Protein AF-A0A2R5LPS1-F1 (afdb_monomer_lite)

Secondary structure (DSSP, 8-state):
---------HHHHHHHHHHHHHHHHSS--TTSPP-PPPTTTHHHH-PPPP--S--SSPBPPSS-TT--S--PPPSS--HHHHHHHHHHSBTTTEE--SSSB-S-EEEEEEEESS-HHHHHHHHHHHHHHHHHTT-EEEEEEEEPPTTS---HHHHHHHHHHHHHHH-TT--EEEE---

Organism: NCBI:txid34597

InterPro domains:
  IPR003859 Beta-1,4-galactosyltransferase [PR02050] (140-159)
  IPR003859 Beta-1,4-galactosyltransferase [PR02050] (172-178)
  IPR003859 Beta-1,4-galactosyltransferase [PTHR19300] (54-178)
  IPR027995 Galactosyltransferase, N-terminal [PF13733] (74-178)
  IPR029044 Nucleotide-diphospho-sugar transferases [G3DSA:3.90.550.10] (50-178)
  IPR029044 Nucleotide-diphospho-sugar transferases [SSF53448] (81-177)

Sequence (178 aa):
MKCVEGRFSMEWLMTFMVLLLTISALRCPTWRPSVYVPVSDMEEEVWACPVSEPSTLPLCPLVPTGLPRYVGVKRRVNQTLLEHIASEVEPGGRWRPKHCRAQQSLVVLVPYRDRAMHLALFLQHMHPFLQSQLLDYSIYIVEQSAEHDFNRAKLFNIGFVEALKDRGDACCFVFHDV

Foldseek 3Di:
DDDDDDPPDVVVVVVVVVVVVVVVVPDDPPVDPDPDQDPVCVVVVDDFADDDDDDPAAADDQADPPDDPDDDQDLFFDVVLLVVLVVQADPQQWHADPRHHYRAAEEEQEEDDDPVSVVRSCSSPVSVVVVSSRYGYGYDYQYDDPPDDRDLVVSLVVSVVVCCVVPVSGPYYHYDYD

Radius of gyration: 26.27 Å; chains: 1; bounding box: 40×77×70 Å

Structure (mmCIF, N/CA/C/O backbone):
data_AF-A0A2R5LPS1-F1
#
_entry.id   AF-A0A2R5LPS1-F1
#
loop_
_atom_site.group_PDB
_atom_site.id
_atom_site.type_symbol
_atom_site.label_atom_id
_atom_site.label_alt_id
_atom_site.label_comp_id
_atom_site.label_asym_id
_atom_site.label_entity_id
_atom_site.label_seq_id
_atom_site.pdbx_PDB_ins_code
_atom_site.Cartn_x
_atom_site.Cartn_y
_atom_site.Cartn_z
_atom_site.occupancy
_atom_site.B_iso_or_equiv
_atom_site.auth_seq_id
_atom_site.auth_comp_id
_atom_site.auth_asym_id
_atom_site.auth_atom_id
_atom_site.pdbx_PDB_model_num
ATOM 1 N N . MET A 1 1 ? 12.523 65.311 -51.730 1.00 38.00 1 MET A N 1
ATOM 2 C CA . MET A 1 1 ? 12.171 64.407 -50.611 1.00 38.00 1 MET A CA 1
ATOM 3 C C . MET A 1 1 ? 11.063 63.484 -51.094 1.00 38.00 1 MET A C 1
ATOM 5 O O . MET A 1 1 ? 9.988 63.978 -51.398 1.00 38.00 1 MET A O 1
ATOM 9 N N . LYS A 1 2 ? 11.341 62.189 -51.295 1.00 33.47 2 LYS A N 1
ATOM 10 C CA . LYS A 1 2 ? 10.324 61.199 -51.692 1.00 33.47 2 LYS A CA 1
ATOM 11 C C . LYS A 1 2 ? 9.776 60.538 -50.424 1.00 33.47 2 LYS A C 1
ATOM 13 O O . LYS A 1 2 ? 10.562 59.980 -49.665 1.00 33.47 2 LYS A O 1
ATOM 18 N N . CYS A 1 3 ? 8.463 60.617 -50.206 1.00 41.62 3 CYS A N 1
ATOM 19 C CA . CYS A 1 3 ? 7.771 59.756 -49.248 1.00 41.62 3 CYS A CA 1
ATOM 20 C C . CYS A 1 3 ? 7.799 58.324 -49.793 1.00 41.62 3 CYS A C 1
ATOM 22 O O . CYS A 1 3 ? 7.368 58.089 -50.921 1.00 41.62 3 CYS A O 1
ATOM 24 N N . VAL A 1 4 ? 8.346 57.388 -49.019 1.00 46.94 4 VAL A N 1
ATOM 25 C CA . VAL A 1 4 ? 8.227 55.955 -49.294 1.00 46.94 4 VAL A CA 1
ATOM 26 C C . VAL A 1 4 ? 6.975 55.485 -48.572 1.00 46.94 4 VAL A C 1
ATOM 28 O O . VAL A 1 4 ? 6.913 55.475 -47.346 1.00 46.94 4 VAL A O 1
ATOM 31 N N . GLU A 1 5 ? 5.955 55.163 -49.352 1.00 49.81 5 GLU A N 1
ATOM 32 C CA . GLU A 1 5 ? 4.672 54.667 -48.876 1.00 49.81 5 GLU A CA 1
ATOM 33 C C . GLU A 1 5 ? 4.854 53.206 -48.437 1.00 49.81 5 GLU A C 1
ATOM 35 O O . GLU A 1 5 ? 4.980 52.288 -49.252 1.00 49.81 5 GLU A O 1
ATOM 40 N N . GLY A 1 6 ? 4.985 53.001 -47.125 1.00 47.66 6 GLY A N 1
ATOM 41 C CA . GLY A 1 6 ? 5.168 51.685 -46.524 1.00 47.66 6 GLY A CA 1
ATOM 42 C C . GLY A 1 6 ? 3.898 50.853 -46.661 1.00 47.66 6 GLY A C 1
ATOM 43 O O . GLY A 1 6 ? 2.947 51.028 -45.904 1.00 47.66 6 GLY A O 1
ATOM 44 N N . ARG A 1 7 ? 3.883 49.927 -47.622 1.00 52.91 7 ARG A N 1
ATOM 45 C CA . ARG A 1 7 ? 2.825 48.923 -47.770 1.00 52.91 7 ARG A CA 1
ATOM 46 C C . ARG A 1 7 ? 2.925 47.927 -46.609 1.00 52.91 7 ARG A C 1
ATOM 48 O O . ARG A 1 7 ? 3.658 46.945 -46.683 1.00 52.91 7 ARG A O 1
ATOM 55 N N . PHE A 1 8 ? 2.213 48.207 -45.521 1.00 54.34 8 PHE A N 1
ATOM 56 C CA . PHE A 1 8 ? 2.051 47.292 -44.392 1.00 54.34 8 PHE A CA 1
ATOM 57 C C . PHE A 1 8 ? 1.251 46.072 -44.884 1.00 54.34 8 PHE A C 1
ATOM 59 O O . PHE A 1 8 ? 0.049 46.170 -45.127 1.00 54.34 8 PHE A O 1
ATOM 66 N N . SER A 1 9 ? 1.932 44.950 -45.151 1.00 62.88 9 SER A N 1
ATOM 67 C CA . SER A 1 9 ? 1.288 43.751 -45.706 1.00 62.88 9 SER A CA 1
ATOM 68 C C . SER A 1 9 ? 0.328 43.152 -44.678 1.00 62.88 9 SER A C 1
ATOM 70 O O . SER A 1 9 ? 0.718 42.841 -43.552 1.00 62.88 9 SER A O 1
ATOM 72 N N . MET A 1 10 ? -0.927 42.967 -45.089 1.00 62.84 10 MET A N 1
ATOM 73 C CA . MET A 1 10 ? -2.024 42.347 -44.332 1.00 62.84 10 MET A CA 1
ATOM 74 C C . MET A 1 10 ? -1.661 40.946 -43.791 1.00 62.84 10 MET A C 1
ATOM 76 O O . MET A 1 10 ? -2.235 40.472 -42.813 1.00 62.84 10 MET A O 1
ATOM 80 N N . GLU A 1 11 ? -0.645 40.317 -44.382 1.00 65.56 11 GLU A N 1
ATOM 81 C CA . GLU A 1 11 ? -0.054 39.045 -43.959 1.00 65.56 11 GLU A CA 1
ATOM 82 C C . GLU A 1 11 ? 0.604 39.112 -42.572 1.00 65.56 11 GLU A C 1
ATOM 84 O O . GLU A 1 11 ? 0.514 38.147 -41.810 1.00 65.56 11 GLU A O 1
ATOM 89 N N . TRP A 1 12 ? 1.201 40.251 -42.198 1.00 72.62 12 TRP A N 1
ATOM 90 C CA . TRP A 1 12 ? 1.803 40.444 -40.870 1.00 72.62 12 TRP A CA 1
ATOM 91 C C . TRP A 1 12 ? 0.747 40.561 -39.767 1.00 72.62 12 TRP A C 1
ATOM 93 O O . TRP A 1 12 ? 0.937 40.053 -38.666 1.00 72.62 12 TRP A O 1
ATOM 103 N N . LEU A 1 13 ? -0.402 41.173 -40.067 1.00 77.50 13 LEU A N 1
ATOM 104 C CA . LEU A 1 13 ? -1.533 41.239 -39.135 1.00 77.50 13 LEU A CA 1
ATOM 105 C C . LEU A 1 13 ? -2.163 39.858 -38.923 1.00 77.50 13 LEU A C 1
ATOM 107 O O . LEU A 1 13 ? -2.469 39.488 -37.792 1.00 77.50 13 LEU A O 1
ATOM 111 N N . MET A 1 14 ? -2.306 39.076 -39.995 1.00 77.31 14 MET A N 1
ATOM 112 C CA . MET A 1 14 ? -2.839 37.712 -39.933 1.00 77.31 14 MET A CA 1
ATOM 113 C C . MET A 1 14 ? -1.912 36.775 -39.151 1.00 77.31 14 MET A C 1
ATOM 115 O O . MET A 1 14 ? -2.375 36.049 -38.275 1.00 77.31 14 MET A O 1
ATOM 119 N N . THR A 1 15 ? -0.599 36.828 -39.391 1.00 79.81 15 THR A N 1
ATOM 120 C CA . THR A 1 15 ? 0.375 36.030 -38.623 1.00 79.81 15 THR A CA 1
ATOM 121 C C . THR A 1 15 ? 0.424 36.437 -37.154 1.00 79.81 15 THR A C 1
ATOM 123 O O . THR A 1 15 ? 0.452 35.562 -36.292 1.00 79.81 15 THR A O 1
ATOM 126 N N . PHE A 1 16 ? 0.351 37.733 -36.840 1.00 82.69 16 PHE A N 1
ATOM 127 C CA . PHE A 1 16 ? 0.309 38.199 -35.453 1.00 82.69 16 PHE A CA 1
ATOM 128 C C . PHE A 1 16 ? -0.979 37.771 -34.731 1.00 82.69 16 PHE A C 1
ATOM 130 O O . PHE A 1 16 ? -0.921 37.326 -33.587 1.00 82.69 16 PHE A O 1
ATOM 137 N N . MET A 1 17 ? -2.130 37.822 -35.411 1.00 80.31 17 MET A N 1
ATO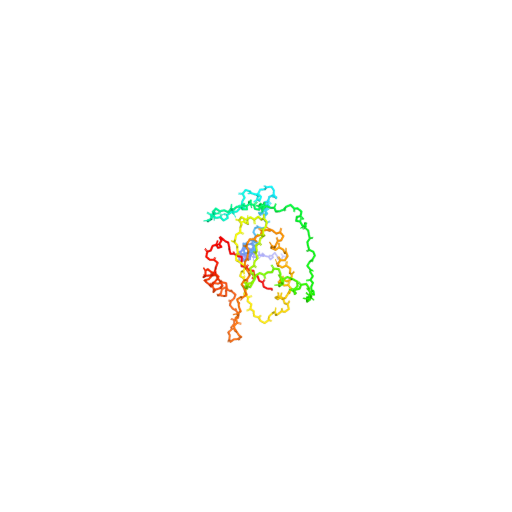M 138 C CA . MET A 1 17 ? -3.416 37.343 -34.884 1.00 80.31 17 MET A CA 1
ATOM 139 C C . MET A 1 17 ? -3.409 35.831 -34.631 1.00 80.31 17 MET A C 1
ATOM 141 O O . MET A 1 17 ? -3.833 35.387 -33.566 1.00 80.31 17 MET A O 1
ATOM 145 N N . VAL A 1 18 ? -2.879 35.030 -35.560 1.00 81.19 18 VAL A N 1
ATOM 146 C CA . VAL A 1 18 ? -2.750 33.572 -35.383 1.00 81.19 18 VAL A CA 1
ATOM 147 C C . VAL A 1 18 ? -1.777 33.244 -34.243 1.00 81.19 18 VAL A C 1
ATOM 149 O O . VAL A 1 18 ? -2.066 32.384 -33.409 1.00 81.19 18 VAL A O 1
ATOM 152 N N . LEU A 1 19 ? -0.660 33.966 -34.131 1.00 79.31 19 LEU A N 1
ATOM 153 C CA . LEU A 1 19 ? 0.288 33.797 -33.030 1.00 79.31 19 LEU A CA 1
ATOM 154 C C . LEU A 1 19 ? -0.345 34.162 -31.672 1.00 79.31 19 LEU A C 1
ATOM 156 O O . LEU A 1 19 ? -0.212 33.417 -30.708 1.00 79.31 19 LEU A O 1
ATOM 160 N N . LEU A 1 20 ? -1.107 35.255 -31.595 1.00 75.31 20 LEU A N 1
ATOM 161 C CA . LEU A 1 20 ? -1.847 35.644 -30.388 1.00 75.31 20 LEU A CA 1
ATOM 162 C C . LEU A 1 20 ? -2.907 34.609 -29.996 1.00 75.31 20 LEU A C 1
ATOM 164 O O . LEU A 1 20 ? -3.024 34.274 -28.816 1.00 75.31 20 LEU A O 1
ATOM 168 N N . LEU A 1 21 ? -3.653 34.071 -30.963 1.00 72.19 21 LEU A N 1
ATOM 169 C CA . LEU A 1 21 ? -4.687 33.064 -30.711 1.00 72.19 21 LEU A CA 1
ATOM 170 C C . LEU A 1 21 ? -4.085 31.728 -30.253 1.00 72.19 21 LEU A C 1
ATOM 172 O O . LEU A 1 21 ? -4.594 31.122 -29.312 1.00 72.19 21 LEU A O 1
ATOM 176 N N . THR A 1 22 ? -2.964 31.301 -30.840 1.00 67.06 22 THR A N 1
ATOM 177 C CA . THR A 1 22 ? -2.248 30.084 -30.415 1.00 67.06 22 THR A CA 1
ATOM 178 C C . THR A 1 22 ? -1.601 30.239 -29.035 1.00 67.06 22 THR A C 1
ATOM 180 O O . THR A 1 22 ? -1.742 29.350 -28.199 1.00 67.06 22 THR A O 1
ATOM 183 N N . ILE A 1 23 ? -0.977 31.385 -28.730 1.00 67.50 23 ILE A N 1
ATOM 184 C CA . ILE A 1 23 ? -0.420 31.673 -27.393 1.00 67.50 23 ILE A CA 1
ATOM 185 C C . ILE A 1 23 ? -1.530 31.734 -26.332 1.00 67.50 23 ILE A C 1
ATOM 187 O O . ILE A 1 23 ? -1.326 31.292 -25.200 1.00 67.50 23 ILE A O 1
ATOM 191 N N . SER A 1 24 ? -2.712 32.241 -26.692 1.00 61.50 24 SER A N 1
ATOM 192 C CA . SER A 1 24 ? -3.874 32.287 -25.794 1.00 61.50 24 SER A CA 1
ATOM 193 C C . SER A 1 24 ? -4.472 30.899 -25.545 1.00 61.50 24 SER A C 1
ATOM 195 O O . SER A 1 24 ? -4.876 30.612 -24.423 1.00 61.50 24 SER A O 1
ATOM 197 N N . ALA A 1 25 ? -4.479 30.022 -26.554 1.00 59.91 25 ALA A N 1
ATOM 198 C CA . ALA A 1 25 ? -4.967 28.645 -26.442 1.00 59.91 25 ALA A CA 1
ATOM 199 C C . ALA A 1 25 ? -3.990 27.696 -25.718 1.00 59.91 25 ALA A C 1
ATOM 201 O O . ALA A 1 25 ? -4.419 26.707 -25.130 1.00 59.91 25 ALA A O 1
ATOM 202 N N . LEU A 1 26 ? -2.684 27.996 -25.729 1.00 58.88 26 LEU A N 1
ATOM 203 C CA . LEU A 1 26 ? -1.651 27.246 -24.996 1.00 58.88 26 LEU A CA 1
ATOM 204 C C . LEU A 1 26 ? -1.558 27.627 -23.511 1.00 58.88 26 LEU A C 1
ATOM 206 O O . LEU A 1 26 ? -0.912 26.928 -22.729 1.00 58.88 26 LEU A O 1
ATOM 210 N N . ARG A 1 27 ? -2.203 28.721 -23.094 1.00 53.22 27 ARG A N 1
ATOM 211 C CA . ARG A 1 27 ? -2.369 29.029 -21.675 1.00 53.22 27 ARG A CA 1
ATOM 212 C C . ARG A 1 27 ? -3.557 28.233 -21.155 1.00 53.22 27 ARG A C 1
ATOM 214 O O . ARG A 1 27 ? -4.704 28.633 -21.334 1.00 53.22 27 ARG A O 1
ATOM 221 N N . CYS A 1 28 ? -3.277 27.128 -20.461 1.00 59.12 28 CYS A N 1
ATOM 222 C CA . CYS A 1 28 ? -4.252 26.549 -19.540 1.00 59.12 28 CYS A CA 1
ATOM 223 C C . CYS A 1 28 ? -4.856 27.690 -18.705 1.00 59.12 28 CYS A C 1
ATOM 225 O O . CYS A 1 28 ? -4.095 28.525 -18.208 1.00 59.12 28 CYS A O 1
ATOM 227 N N . PRO A 1 29 ? -6.187 27.773 -18.554 1.00 57.84 29 PRO A N 1
ATOM 228 C CA . PRO A 1 29 ? -6.815 28.816 -17.762 1.00 57.84 29 PRO A CA 1
ATOM 229 C C . PRO A 1 29 ? -6.434 28.625 -16.288 1.00 57.84 29 PRO A C 1
ATOM 231 O O . PRO A 1 29 ? -7.139 27.978 -15.521 1.00 57.84 29 PRO A O 1
ATOM 234 N N . THR A 1 30 ? -5.317 29.225 -15.877 1.00 58.00 30 THR A N 1
ATOM 235 C CA . THR A 1 30 ? -4.833 29.275 -14.488 1.00 58.00 30 THR A CA 1
ATOM 236 C C . THR A 1 30 ? -5.713 30.156 -13.593 1.00 58.00 30 THR A C 1
ATOM 238 O O . THR A 1 30 ? -5.397 30.365 -12.430 1.00 58.00 30 THR A O 1
ATOM 241 N N . TRP A 1 31 ? -6.804 30.703 -14.138 1.00 55.25 31 TRP A N 1
ATOM 242 C CA . TRP A 1 31 ? -7.749 31.593 -13.463 1.00 55.25 31 TRP A CA 1
ATOM 243 C C . TRP A 1 31 ? -8.888 30.869 -12.746 1.00 55.25 31 TRP A C 1
ATOM 245 O O . TRP A 1 31 ? -9.705 31.526 -12.104 1.00 55.25 31 TRP A O 1
ATOM 255 N N . ARG A 1 32 ? -8.975 29.535 -12.830 1.00 54.97 32 ARG A N 1
ATOM 256 C CA . ARG A 1 32 ? -9.888 28.802 -11.951 1.00 54.97 32 ARG A CA 1
ATOM 257 C C . ARG A 1 32 ? -9.225 28.665 -10.580 1.00 54.97 32 ARG A C 1
ATOM 259 O O . ARG A 1 32 ? -8.168 28.037 -10.513 1.00 54.97 32 ARG A O 1
ATOM 266 N N . PRO A 1 33 ? -9.802 29.232 -9.505 1.00 59.41 33 PRO A N 1
ATOM 267 C CA . PRO A 1 33 ? -9.332 28.925 -8.166 1.00 59.41 33 PRO A CA 1
ATOM 268 C C . PRO A 1 33 ? -9.416 27.410 -7.984 1.00 59.41 33 PRO A C 1
ATOM 270 O O . PRO A 1 33 ? -10.436 26.795 -8.301 1.00 59.41 33 PRO A O 1
ATOM 273 N N . SER A 1 34 ? -8.324 26.800 -7.530 1.00 58.19 34 SER A N 1
ATOM 274 C CA . SER A 1 34 ? -8.365 25.429 -7.039 1.00 58.19 34 SER A CA 1
ATOM 275 C C . SER A 1 34 ? -9.408 25.391 -5.927 1.00 58.19 34 SER A C 1
ATOM 277 O O . SER A 1 34 ? -9.262 26.098 -4.928 1.00 58.19 34 SER A O 1
ATOM 279 N N . VAL A 1 35 ? -10.485 24.634 -6.129 1.00 62.69 35 VAL A N 1
ATOM 280 C CA . VAL A 1 35 ? -11.480 24.398 -5.084 1.00 62.69 35 VAL A CA 1
ATOM 281 C C . VAL A 1 35 ? -10.767 23.585 -4.009 1.00 62.69 35 VAL A C 1
ATOM 283 O O . VAL A 1 35 ? -10.480 22.407 -4.203 1.00 62.69 35 VAL A O 1
ATOM 286 N N . TYR A 1 36 ? -10.371 24.247 -2.926 1.00 61.41 36 TYR A N 1
ATOM 287 C CA . TYR A 1 36 ? -9.849 23.573 -1.748 1.00 61.41 36 TYR A CA 1
ATOM 288 C C . TYR A 1 36 ? -11.051 23.058 -0.965 1.00 61.41 36 TYR A C 1
ATOM 290 O O . TYR A 1 36 ? -11.853 23.870 -0.508 1.00 61.41 36 TYR A O 1
ATOM 298 N N . VAL A 1 37 ? -11.177 21.737 -0.831 1.00 61.06 37 VAL A N 1
ATOM 299 C CA . VAL A 1 37 ? -12.147 21.122 0.084 1.00 61.06 37 VAL A CA 1
ATOM 300 C C . VAL A 1 37 ? -11.667 21.410 1.514 1.00 61.06 37 VAL A C 1
ATOM 302 O O . VAL A 1 37 ? -10.543 21.026 1.860 1.00 61.06 37 VAL A O 1
ATOM 305 N N . PRO A 1 38 ? -12.435 22.149 2.334 1.00 68.50 38 PRO A N 1
ATOM 306 C CA . PRO A 1 38 ? -12.106 22.370 3.736 1.00 68.50 38 PRO A CA 1
ATOM 307 C C . PRO A 1 38 ? -12.045 21.042 4.494 1.00 68.50 38 PRO A C 1
ATOM 309 O O . PRO A 1 38 ? -12.799 20.121 4.203 1.00 68.50 38 PRO A O 1
ATOM 312 N N . VAL A 1 39 ? -11.190 20.946 5.517 1.00 65.75 39 VAL A N 1
ATOM 313 C CA . VAL A 1 39 ? -11.071 19.724 6.344 1.00 65.75 39 VAL A CA 1
ATOM 314 C C . VAL A 1 39 ? -12.405 19.334 6.995 1.00 65.75 39 VAL A C 1
ATOM 316 O O . VAL A 1 39 ? -12.657 18.151 7.185 1.00 65.75 39 VAL A O 1
ATOM 319 N N . SER A 1 40 ? -13.263 20.313 7.299 1.00 65.88 40 SER A N 1
ATOM 320 C CA . SER A 1 40 ? -14.619 20.083 7.816 1.00 65.88 40 SER A CA 1
ATOM 321 C C . SER A 1 40 ? -15.517 19.327 6.841 1.00 65.88 40 SER A C 1
ATOM 323 O O . SER A 1 40 ? -16.354 18.547 7.271 1.00 65.88 40 SER A O 1
ATOM 325 N N . ASP A 1 41 ? -15.313 19.529 5.543 1.00 67.56 41 ASP A N 1
ATOM 326 C CA . ASP A 1 41 ? -16.192 19.016 4.493 1.00 67.56 41 ASP A CA 1
ATOM 327 C C . ASP A 1 41 ? -15.691 17.645 3.999 1.00 67.56 41 ASP A C 1
ATOM 329 O O . ASP A 1 41 ? -16.394 16.924 3.296 1.00 67.56 41 ASP A O 1
ATOM 333 N N . MET A 1 42 ? -14.486 17.236 4.425 1.00 62.88 42 MET A N 1
ATOM 334 C CA . MET A 1 42 ? -13.942 15.906 4.150 1.00 62.88 42 MET A CA 1
ATOM 335 C C . MET A 1 42 ? -14.802 14.800 4.771 1.00 62.88 42 MET A C 1
ATOM 337 O O . MET A 1 42 ? -14.922 13.735 4.180 1.00 62.88 42 MET A O 1
ATOM 341 N N . GLU A 1 43 ? -15.418 15.024 5.936 1.00 61.81 43 GLU A N 1
ATOM 342 C CA . GLU A 1 43 ? -16.252 14.003 6.589 1.00 61.81 43 GLU A CA 1
ATOM 343 C C . GLU A 1 43 ? -17.533 13.694 5.800 1.00 61.81 43 GLU A C 1
ATOM 345 O O . GLU A 1 43 ? -18.018 12.565 5.850 1.00 61.81 43 GLU A O 1
ATOM 350 N N . GLU A 1 44 ? -18.046 14.660 5.030 1.00 62.72 44 GLU A N 1
ATOM 351 C CA . GLU A 1 44 ? -19.248 14.494 4.204 1.00 62.72 44 GLU A CA 1
ATOM 352 C C . GLU A 1 44 ? -18.955 13.800 2.859 1.00 62.72 44 GLU A C 1
ATOM 354 O O . GLU A 1 44 ? -19.846 13.178 2.280 1.00 62.72 44 GLU A O 1
ATOM 359 N N . GLU A 1 45 ? -17.705 13.844 2.379 1.00 63.28 45 GLU A N 1
ATOM 360 C CA . GLU A 1 45 ? -17.276 13.203 1.123 1.00 63.28 45 GLU A CA 1
ATOM 361 C C . GLU A 1 45 ? -16.620 11.823 1.311 1.00 63.28 45 GLU A C 1
ATOM 363 O O . GLU A 1 45 ? -16.431 11.084 0.337 1.00 63.28 45 GLU A O 1
ATOM 368 N N . VAL A 1 46 ? -16.245 11.440 2.537 1.00 66.75 46 VAL A N 1
ATOM 369 C CA . VAL A 1 46 ? -15.547 10.168 2.769 1.00 66.75 46 VAL A CA 1
ATOM 370 C C . VAL A 1 46 ? -16.523 8.992 2.663 1.00 66.75 46 VAL A C 1
ATOM 372 O O . VAL A 1 46 ? -17.373 8.742 3.516 1.00 66.75 46 VAL A O 1
ATOM 375 N N . TRP A 1 47 ? -16.342 8.215 1.597 1.00 71.25 47 TRP A N 1
ATOM 376 C CA . TRP A 1 47 ? -17.088 6.992 1.320 1.00 71.25 47 TRP A CA 1
ATOM 377 C C . TRP A 1 47 ? -16.704 5.851 2.278 1.00 71.25 47 TRP A C 1
ATOM 379 O O . TRP A 1 47 ? -15.543 5.420 2.327 1.00 71.25 47 TRP A O 1
ATOM 389 N N . ALA A 1 48 ? -17.694 5.326 3.005 1.00 74.38 48 ALA A N 1
ATOM 390 C CA . ALA A 1 48 ? -17.570 4.115 3.815 1.00 74.38 48 ALA A CA 1
ATOM 391 C C . ALA A 1 48 ? -17.835 2.854 2.976 1.00 74.38 48 ALA A C 1
ATOM 393 O O . ALA A 1 48 ? -18.695 2.850 2.093 1.00 74.38 48 ALA A O 1
ATOM 394 N N . CYS A 1 49 ? -17.133 1.753 3.269 1.00 80.75 49 CYS A N 1
ATOM 395 C CA . CYS A 1 49 ? -17.438 0.480 2.620 1.00 80.75 49 CYS A CA 1
ATOM 396 C C . CYS A 1 49 ? -18.823 -0.038 3.052 1.00 80.75 49 CYS A C 1
ATOM 398 O O . CYS A 1 49 ? -19.201 0.122 4.219 1.00 80.75 49 CYS A O 1
ATOM 400 N N . PRO A 1 50 ? -19.558 -0.733 2.164 1.00 76.38 50 PRO A N 1
ATOM 401 C CA . PRO A 1 50 ? -20.777 -1.427 2.555 1.00 76.38 50 PRO A CA 1
ATOM 402 C C . PRO A 1 50 ? -20.471 -2.419 3.684 1.00 76.38 50 PRO A C 1
ATOM 404 O O . PRO A 1 50 ? -19.533 -3.211 3.595 1.00 76.38 50 PRO A O 1
ATOM 407 N N . VAL A 1 51 ? -21.246 -2.366 4.767 1.00 64.50 51 VAL A N 1
ATOM 408 C CA . VAL A 1 51 ? -21.057 -3.249 5.924 1.00 64.50 51 VAL A CA 1
ATOM 409 C C . VAL A 1 51 ? -21.443 -4.672 5.532 1.00 64.50 51 VAL A C 1
ATOM 411 O O . VAL A 1 51 ? -22.616 -4.933 5.283 1.00 64.50 51 VAL A O 1
ATOM 414 N N . SER A 1 52 ? -20.472 -5.587 5.491 1.00 64.94 52 SER A N 1
ATOM 415 C CA . SER A 1 52 ? -20.727 -6.974 5.097 1.00 64.94 52 SER A CA 1
ATOM 416 C C . SER A 1 52 ? -21.041 -7.921 6.258 1.00 64.94 52 SER A C 1
ATOM 418 O O . SER A 1 52 ? -21.711 -8.913 6.003 1.00 64.94 52 SER A O 1
ATOM 420 N N . GLU A 1 53 ? -20.678 -7.631 7.519 1.00 66.44 53 GLU A N 1
ATOM 421 C CA . GLU A 1 53 ? -20.975 -8.550 8.636 1.00 66.44 53 GLU A CA 1
ATOM 422 C C . GLU A 1 53 ? -21.237 -7.886 10.005 1.00 66.44 53 GLU A C 1
ATOM 424 O O . GLU A 1 53 ? -20.676 -6.824 10.313 1.00 66.44 53 GLU A O 1
ATOM 429 N N . PRO A 1 54 ? -22.064 -8.522 10.866 1.00 68.12 54 PRO A N 1
ATOM 430 C CA . PRO A 1 54 ? -22.204 -8.143 12.265 1.00 68.12 54 PRO A CA 1
ATOM 431 C C . PRO A 1 54 ? -20.901 -8.428 13.023 1.00 68.12 54 PRO A C 1
ATOM 433 O O . PRO A 1 54 ? -20.481 -9.568 13.190 1.00 68.12 54 PRO A O 1
ATOM 436 N N . SER A 1 55 ? -20.269 -7.364 13.510 1.00 73.62 55 SER A N 1
ATOM 437 C CA . SER A 1 55 ? -19.055 -7.417 14.324 1.00 73.62 55 SER A CA 1
ATOM 438 C C . SER A 1 55 ? -19.371 -7.022 15.763 1.00 73.62 55 SER A C 1
ATOM 440 O O . SER A 1 55 ? -20.166 -6.115 16.001 1.00 73.62 55 SER A O 1
ATOM 442 N N . THR A 1 56 ? -18.725 -7.683 16.724 1.00 86.81 56 THR A N 1
ATOM 443 C CA . THR A 1 56 ? -18.776 -7.317 18.149 1.00 86.81 56 THR A CA 1
ATOM 444 C C . THR A 1 56 ? -17.908 -6.101 18.480 1.00 86.81 56 THR A C 1
ATOM 446 O O . THR A 1 56 ? -18.037 -5.538 19.566 1.00 86.81 56 THR A O 1
ATOM 449 N N . LEU A 1 57 ? -17.026 -5.687 17.561 1.00 89.81 57 LEU A N 1
ATOM 450 C CA . LEU A 1 57 ? -16.156 -4.527 17.731 1.00 89.81 57 LEU A CA 1
ATOM 451 C C . LEU A 1 57 ? -16.865 -3.231 17.305 1.00 89.81 57 LEU A C 1
ATOM 453 O O . LEU A 1 57 ? -17.568 -3.219 16.287 1.00 89.81 57 LEU A O 1
ATOM 457 N N . PRO A 1 58 ? -16.629 -2.115 18.020 1.00 93.12 58 PRO A N 1
ATOM 458 C CA . PRO A 1 58 ? -17.103 -0.805 17.589 1.00 93.12 58 PRO A CA 1
ATOM 459 C C . PRO A 1 58 ? -16.432 -0.390 16.272 1.00 93.12 58 PRO A C 1
ATOM 461 O O . PRO A 1 58 ? -15.335 -0.848 15.946 1.00 93.12 58 PRO A O 1
ATOM 464 N N . LEU A 1 59 ? -17.073 0.500 15.514 1.00 91.06 59 LEU A N 1
ATOM 465 C CA . LEU A 1 59 ? -16.468 1.106 14.325 1.00 91.06 59 LEU A CA 1
ATOM 466 C C . LEU A 1 59 ? -15.287 2.006 14.710 1.00 91.06 59 LEU A C 1
ATOM 468 O O . LEU A 1 59 ? -15.354 2.729 15.704 1.00 91.06 59 LEU A O 1
ATOM 472 N N . CYS A 1 60 ? -14.216 1.980 13.914 1.00 92.25 60 CYS A N 1
ATOM 473 C CA . CYS A 1 60 ? -13.131 2.953 14.039 1.00 92.25 60 CYS A CA 1
ATOM 474 C C . CYS A 1 60 ? -13.638 4.357 13.659 1.00 92.25 60 CYS A C 1
ATOM 476 O O . CYS A 1 60 ? -14.526 4.455 12.809 1.00 92.25 60 CYS A O 1
ATOM 478 N N . PRO A 1 61 ? -13.096 5.447 14.230 1.00 90.19 61 PRO A N 1
ATOM 479 C CA . PRO A 1 61 ? -13.405 6.798 13.762 1.00 90.19 61 PRO A CA 1
ATOM 480 C C . PRO A 1 61 ? -13.005 6.963 12.290 1.00 90.19 61 PRO A C 1
ATOM 482 O O . PRO A 1 61 ? -11.984 6.424 11.869 1.00 90.19 61 PRO A O 1
ATOM 485 N N . LEU A 1 62 ? -13.805 7.710 11.521 1.00 84.50 62 LEU A N 1
ATOM 486 C CA . LEU A 1 62 ? -13.557 7.943 10.092 1.00 84.50 62 LEU A CA 1
ATOM 487 C C . LEU A 1 62 ? -12.250 8.711 9.862 1.00 84.50 62 LEU A C 1
ATOM 489 O O . LEU A 1 62 ? -11.477 8.392 8.965 1.00 84.50 62 LEU A O 1
ATOM 493 N N . VAL A 1 63 ? -11.987 9.685 10.733 1.00 86.25 63 VAL A N 1
ATOM 494 C CA . VAL A 1 63 ? -10.724 10.415 10.815 1.00 86.25 63 VAL A CA 1
ATOM 495 C C . VAL A 1 63 ? -10.149 10.192 12.217 1.00 86.25 63 VAL A C 1
ATOM 497 O O . VAL A 1 63 ? -10.700 10.709 13.194 1.00 86.25 63 VAL A O 1
ATOM 500 N N . PRO A 1 64 ? -9.070 9.402 12.368 1.00 87.94 64 PRO A N 1
ATOM 501 C CA . PRO A 1 64 ? -8.454 9.175 13.671 1.00 87.94 64 PRO A CA 1
ATOM 502 C C . PRO A 1 64 ? -7.943 10.469 14.309 1.00 87.94 64 PRO A C 1
ATOM 504 O O . PRO A 1 64 ? -7.342 11.326 13.655 1.00 87.94 64 PRO A O 1
ATOM 507 N N . THR A 1 65 ? -8.155 10.610 15.617 1.00 86.94 65 THR A N 1
ATOM 508 C CA . THR A 1 65 ? -7.654 11.761 16.370 1.00 86.94 65 THR A CA 1
ATOM 509 C C . THR A 1 65 ? -6.140 11.659 16.560 1.00 86.94 65 THR A C 1
ATOM 511 O O . THR A 1 65 ? -5.580 10.578 16.721 1.00 86.94 65 THR A O 1
ATOM 514 N N . GLY A 1 66 ? -5.449 12.802 16.545 1.00 84.19 66 GLY A N 1
ATOM 515 C CA . GLY A 1 66 ? -4.008 12.848 16.820 1.00 84.19 66 GLY A CA 1
ATOM 516 C C . GLY A 1 66 ? -3.100 12.483 15.642 1.00 84.19 66 GLY A C 1
ATOM 517 O O . GLY A 1 66 ? -1.899 12.303 15.848 1.00 84.19 66 GLY A O 1
ATOM 518 N N . LEU A 1 67 ? -3.626 12.421 14.413 1.00 86.94 67 LEU A N 1
ATOM 519 C CA . LEU A 1 67 ? -2.787 12.308 13.221 1.00 86.94 67 LEU A CA 1
ATOM 520 C C . LEU A 1 67 ? -1.812 13.500 13.129 1.00 86.94 67 LEU A C 1
ATOM 522 O O . LEU A 1 67 ? -2.229 14.660 13.243 1.00 86.94 67 LEU A O 1
ATOM 526 N N . PRO A 1 68 ? -0.506 13.255 12.922 1.00 87.31 68 PRO A N 1
ATOM 527 C CA . PRO A 1 68 ? 0.468 14.328 12.792 1.00 87.31 68 PRO A CA 1
ATOM 528 C C . PRO A 1 68 ? 0.197 15.142 11.524 1.00 87.31 68 PRO A C 1
ATOM 530 O O . PRO A 1 68 ? 0.072 14.593 10.433 1.00 87.31 68 PRO A O 1
ATOM 533 N N . ARG A 1 69 ? 0.190 16.477 11.642 1.00 83.81 69 ARG A N 1
ATOM 534 C CA . ARG A 1 69 ? 0.034 17.378 10.483 1.00 83.81 69 ARG A CA 1
ATOM 535 C C . ARG A 1 69 ? 1.162 17.213 9.458 1.00 83.81 69 ARG A C 1
ATOM 537 O O . ARG A 1 69 ? 0.963 17.447 8.272 1.00 83.81 69 ARG A O 1
ATOM 544 N N . TYR A 1 70 ? 2.357 16.862 9.927 1.00 86.81 70 TYR A N 1
ATOM 545 C CA . TYR A 1 70 ? 3.538 16.685 9.095 1.00 86.81 70 TYR A CA 1
ATOM 546 C C . TYR A 1 70 ? 4.342 15.479 9.567 1.00 86.81 70 TYR A C 1
ATOM 548 O O . TYR A 1 70 ? 4.700 15.382 10.742 1.00 86.81 70 TYR A O 1
ATOM 556 N N . VAL A 1 71 ? 4.671 14.596 8.628 1.00 88.69 71 VAL A N 1
ATOM 557 C CA . VAL A 1 71 ? 5.573 13.464 8.842 1.00 88.69 71 VAL A CA 1
ATOM 558 C C . VAL A 1 71 ? 6.788 13.661 7.946 1.00 88.69 71 VAL A C 1
ATOM 560 O O . VAL A 1 71 ? 6.677 13.720 6.724 1.00 88.69 71 VAL A O 1
ATOM 563 N N . GLY A 1 72 ? 7.968 13.788 8.552 1.00 90.94 72 GLY A N 1
ATOM 564 C CA . GLY A 1 72 ? 9.206 13.952 7.797 1.00 90.94 72 GLY A CA 1
ATOM 565 C C . GLY A 1 72 ? 9.588 12.665 7.066 1.00 90.94 72 GLY A C 1
ATOM 566 O O . GLY A 1 72 ? 9.902 11.666 7.712 1.00 90.94 72 GLY A O 1
ATOM 567 N N . VAL A 1 73 ? 9.630 12.710 5.733 1.00 92.12 73 VAL A N 1
ATOM 568 C CA . VAL A 1 73 ? 10.022 11.564 4.898 1.00 92.12 73 VAL A CA 1
ATOM 569 C C . VAL A 1 73 ? 11.515 11.280 5.057 1.00 92.12 73 VAL A C 1
ATOM 571 O O . VAL A 1 73 ? 12.373 12.117 4.754 1.00 92.12 73 VAL A O 1
ATOM 574 N N . LYS A 1 74 ? 11.845 10.081 5.540 1.00 94.06 74 LYS A N 1
ATOM 575 C CA . LYS A 1 74 ? 13.225 9.603 5.643 1.00 94.06 74 LYS A CA 1
ATOM 576 C C . LYS A 1 74 ? 13.689 9.113 4.274 1.00 94.06 74 LYS A C 1
ATOM 578 O O . LYS A 1 74 ? 12.982 8.400 3.579 1.00 94.06 74 LYS A O 1
ATOM 583 N N . ARG A 1 75 ? 14.918 9.466 3.896 1.00 94.88 75 ARG A N 1
ATOM 584 C CA . ARG A 1 75 ? 15.529 9.063 2.611 1.00 94.88 75 ARG A CA 1
ATOM 585 C C . ARG A 1 75 ? 16.462 7.858 2.727 1.00 94.88 75 ARG A C 1
ATOM 587 O O . ARG A 1 75 ? 17.135 7.506 1.768 1.00 94.88 75 ARG A O 1
ATOM 594 N N . ARG A 1 76 ? 16.563 7.274 3.921 1.00 97.06 76 ARG A N 1
ATOM 595 C CA . ARG A 1 76 ? 17.398 6.106 4.204 1.00 97.06 76 ARG A CA 1
ATOM 596 C C . ARG A 1 76 ? 16.527 4.992 4.754 1.00 97.06 76 ARG A C 1
ATOM 598 O O . ARG A 1 76 ? 15.628 5.258 5.555 1.00 97.06 76 ARG A O 1
ATOM 605 N N . VAL A 1 77 ? 16.831 3.781 4.309 1.00 96.88 77 VAL A N 1
ATOM 606 C CA . VAL A 1 77 ? 16.196 2.560 4.789 1.00 96.88 77 VAL A CA 1
ATOM 607 C C . VAL A 1 77 ? 16.726 2.249 6.185 1.00 96.88 77 VAL A C 1
ATOM 609 O O . VAL A 1 77 ? 17.933 2.278 6.423 1.00 96.8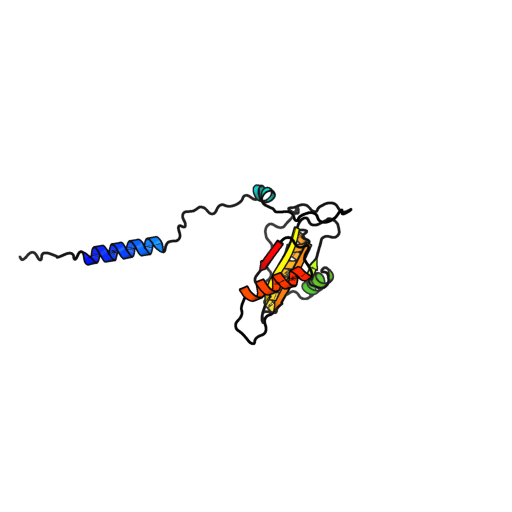8 77 VAL A O 1
ATOM 612 N N . ASN A 1 78 ? 15.813 1.976 7.106 1.00 96.81 78 ASN A N 1
ATOM 613 C CA . ASN A 1 78 ? 16.076 1.493 8.448 1.00 96.81 78 ASN A CA 1
ATOM 614 C C . ASN A 1 78 ? 15.612 0.036 8.526 1.00 96.81 78 ASN A C 1
ATOM 616 O O . ASN A 1 78 ? 14.416 -0.244 8.586 1.00 96.81 78 ASN A O 1
ATOM 620 N N . GLN A 1 79 ? 16.577 -0.880 8.522 1.00 96.38 79 GLN A N 1
ATOM 621 C CA . GLN A 1 79 ? 16.314 -2.313 8.456 1.00 96.38 79 GLN A CA 1
ATOM 622 C C . GLN A 1 79 ? 15.558 -2.831 9.688 1.00 96.38 79 GLN A C 1
ATOM 624 O O . GLN A 1 79 ? 14.578 -3.553 9.545 1.00 96.38 79 GLN A O 1
ATOM 629 N N . THR A 1 80 ? 15.938 -2.386 10.887 1.00 96.62 80 THR A N 1
ATOM 630 C CA . THR A 1 80 ? 15.275 -2.779 12.140 1.00 96.62 80 THR A CA 1
ATOM 631 C C . THR A 1 80 ? 13.816 -2.324 12.181 1.00 96.62 80 THR A C 1
ATOM 633 O O . THR A 1 80 ? 12.950 -3.034 12.684 1.00 96.62 80 THR A O 1
ATOM 636 N N . LEU A 1 81 ? 13.520 -1.146 11.621 1.00 95.81 81 LEU A N 1
ATOM 637 C CA . LEU A 1 81 ? 12.143 -0.667 11.498 1.00 95.81 81 LEU A CA 1
ATOM 638 C C . LEU A 1 81 ? 11.337 -1.516 10.507 1.00 95.81 81 LEU A C 1
ATOM 640 O O . LEU A 1 81 ? 10.186 -1.832 10.785 1.00 95.81 81 LEU A O 1
ATOM 644 N N . LEU A 1 82 ? 11.925 -1.899 9.372 1.00 95.88 82 LEU A N 1
ATOM 645 C CA . LEU A 1 82 ? 11.258 -2.781 8.411 1.00 95.88 82 LEU A CA 1
ATOM 646 C C . LEU A 1 82 ? 10.957 -4.160 9.003 1.00 95.88 82 LEU A C 1
ATOM 648 O O . LEU A 1 82 ? 9.871 -4.685 8.781 1.00 95.88 82 LEU A O 1
ATOM 652 N N . GLU A 1 83 ? 11.875 -4.721 9.788 1.00 96.25 83 GLU A N 1
ATOM 653 C CA . GLU A 1 83 ? 11.665 -5.985 10.505 1.00 96.25 83 GLU A CA 1
ATOM 654 C C . GLU A 1 83 ? 10.534 -5.873 11.532 1.00 96.25 83 GLU A C 1
ATOM 656 O O . GLU A 1 83 ? 9.677 -6.754 11.610 1.00 96.25 83 GLU A O 1
ATOM 661 N N . HIS A 1 84 ? 10.476 -4.760 12.270 1.00 96.88 84 HIS A N 1
ATOM 662 C CA . HIS A 1 84 ? 9.367 -4.480 13.179 1.00 96.88 84 HIS A CA 1
ATOM 663 C C . HIS A 1 84 ? 8.033 -4.394 12.430 1.00 96.88 84 HIS A C 1
ATOM 665 O O . HIS A 1 84 ? 7.080 -5.073 12.802 1.00 96.88 84 HIS A O 1
ATOM 671 N N . ILE A 1 85 ? 7.971 -3.621 11.341 1.00 96.44 85 ILE A N 1
ATOM 672 C CA . ILE A 1 85 ? 6.769 -3.505 10.504 1.00 96.44 85 ILE A CA 1
ATOM 673 C C . ILE A 1 85 ? 6.337 -4.884 9.989 1.00 96.44 85 ILE A C 1
ATOM 675 O O . ILE A 1 85 ? 5.162 -5.231 10.076 1.00 96.44 85 ILE A O 1
ATOM 679 N N . ALA A 1 86 ? 7.278 -5.699 9.508 1.00 95.19 86 ALA A N 1
ATOM 680 C CA . ALA A 1 86 ? 6.992 -7.048 9.026 1.00 95.19 86 ALA A CA 1
ATOM 681 C C . ALA A 1 86 ? 6.400 -7.963 10.113 1.00 95.19 86 ALA A C 1
ATOM 683 O O . ALA A 1 86 ? 5.639 -8.867 9.786 1.00 95.19 86 ALA A O 1
ATOM 684 N N . SER A 1 87 ? 6.705 -7.724 11.394 1.00 95.44 87 SER A N 1
ATOM 685 C CA . SER A 1 87 ? 6.109 -8.464 12.517 1.00 95.44 87 SER A CA 1
ATOM 686 C C . SER A 1 87 ? 4.686 -8.015 12.878 1.00 95.44 87 SER A C 1
ATOM 688 O O . SER A 1 87 ? 3.934 -8.774 13.488 1.00 95.44 87 SER A O 1
ATOM 690 N N . GLU A 1 88 ? 4.299 -6.794 12.500 1.00 94.12 88 GLU A N 1
ATOM 691 C CA . GLU A 1 88 ? 2.968 -6.236 12.773 1.00 94.12 88 GLU A CA 1
ATOM 692 C C . GLU A 1 88 ? 1.959 -6.511 11.654 1.00 94.12 88 GLU A C 1
ATOM 694 O O . GLU A 1 88 ? 0.748 -6.434 11.881 1.00 94.12 88 GLU A O 1
ATOM 699 N N . VAL A 1 89 ? 2.451 -6.802 10.452 1.00 95.81 89 VAL A N 1
ATOM 700 C CA . VAL A 1 89 ? 1.664 -6.996 9.232 1.00 95.81 89 VAL A CA 1
ATOM 701 C C . VAL A 1 89 ? 1.448 -8.494 8.991 1.00 95.81 89 VAL A C 1
ATOM 703 O O . VAL A 1 89 ? 2.351 -9.309 9.161 1.00 95.81 89 VAL A O 1
ATOM 706 N N . GLU A 1 90 ? 0.233 -8.875 8.603 1.00 94.69 90 GLU A N 1
ATOM 707 C CA . GLU A 1 90 ? -0.108 -10.255 8.253 1.00 94.69 90 GLU A CA 1
ATOM 708 C C . GLU A 1 90 ? 0.589 -10.672 6.938 1.00 94.69 90 GLU A C 1
ATOM 710 O O . GLU A 1 90 ? 0.876 -9.821 6.081 1.00 94.69 90 GLU A O 1
ATOM 715 N N . PRO A 1 91 ? 0.843 -11.980 6.723 1.00 91.19 91 PRO A N 1
ATOM 716 C CA . PRO A 1 91 ? 1.371 -12.476 5.455 1.00 91.19 91 PRO A CA 1
ATOM 717 C C . PRO A 1 91 ? 0.586 -11.939 4.249 1.00 91.19 91 PRO A C 1
ATOM 719 O O . PRO A 1 91 ? -0.641 -11.877 4.273 1.00 91.19 91 PRO A O 1
ATOM 722 N N . GLY A 1 92 ? 1.303 -11.538 3.195 1.00 87.44 92 GLY A N 1
ATOM 723 C CA . GLY A 1 92 ? 0.702 -10.877 2.029 1.00 87.44 92 GLY A CA 1
ATOM 724 C C . GLY A 1 92 ? 0.536 -9.358 2.174 1.00 87.44 92 GLY A C 1
ATOM 725 O O . GLY A 1 92 ? -0.120 -8.735 1.345 1.00 87.44 92 GLY A O 1
ATOM 726 N N . GLY A 1 93 ? 1.123 -8.743 3.207 1.00 92.81 93 GLY A N 1
ATOM 727 C CA . GLY A 1 93 ? 1.143 -7.284 3.343 1.00 92.81 93 GLY A CA 1
ATOM 728 C C . GLY A 1 93 ? -0.188 -6.696 3.816 1.00 92.81 93 GLY A C 1
ATOM 729 O O . GLY A 1 93 ? -0.474 -5.535 3.513 1.00 92.81 93 GLY A O 1
ATOM 730 N N . ARG A 1 94 ? -1.013 -7.495 4.512 1.00 95.88 94 ARG A N 1
ATOM 731 C CA . ARG A 1 94 ? -2.321 -7.080 5.035 1.00 95.88 94 ARG A CA 1
ATOM 732 C C . ARG A 1 94 ? -2.208 -6.564 6.464 1.00 95.88 94 ARG A C 1
ATOM 734 O O . ARG A 1 94 ? -1.515 -7.143 7.293 1.00 95.88 94 ARG A O 1
ATOM 741 N N . TRP A 1 95 ? -2.940 -5.509 6.787 1.00 97.25 95 TRP A N 1
ATOM 742 C CA . TRP A 1 95 ? -3.092 -5.054 8.165 1.00 97.25 95 TRP A CA 1
ATOM 743 C C . TRP A 1 95 ? -4.498 -4.517 8.410 1.00 97.25 95 TRP A C 1
ATOM 745 O O . TRP A 1 95 ? -5.114 -3.940 7.515 1.00 97.25 95 TRP A O 1
ATOM 755 N N . ARG A 1 96 ? -4.990 -4.686 9.640 1.00 95.31 96 ARG A N 1
ATOM 756 C CA . ARG A 1 96 ? -6.245 -4.102 10.125 1.00 95.31 96 ARG A CA 1
ATOM 757 C C . ARG A 1 96 ? -6.181 -3.830 11.633 1.00 95.31 96 ARG A C 1
ATOM 759 O O . ARG A 1 96 ? -5.486 -4.558 12.351 1.00 95.31 96 ARG A O 1
ATOM 766 N N . PRO A 1 97 ? -6.922 -2.833 12.147 1.00 95.38 97 PRO A N 1
ATOM 767 C CA . PRO A 1 97 ? -6.988 -2.573 13.580 1.00 95.38 97 PRO A CA 1
ATOM 768 C C . PRO A 1 97 ? -7.637 -3.747 14.329 1.00 95.38 97 PRO A C 1
ATOM 770 O O . PRO A 1 97 ? -8.636 -4.312 13.897 1.00 95.38 97 PRO A O 1
ATOM 773 N N . LYS A 1 98 ? -7.070 -4.112 15.487 1.00 94.31 98 LYS A N 1
ATOM 774 C CA . LYS A 1 98 ? -7.566 -5.227 16.324 1.00 94.31 98 LYS A CA 1
ATOM 775 C C . LYS A 1 98 ? -8.656 -4.816 17.322 1.00 94.31 98 LYS A C 1
ATOM 777 O O . LYS A 1 98 ? -9.354 -5.670 17.852 1.00 94.31 98 LYS A O 1
ATOM 782 N N . HIS A 1 99 ? -8.762 -3.521 17.617 1.00 94.06 99 HIS A N 1
ATOM 783 C CA . HIS A 1 99 ? -9.608 -2.972 18.685 1.00 94.06 99 HIS A CA 1
ATOM 784 C C . HIS A 1 99 ? -10.895 -2.309 18.172 1.00 94.06 99 HIS A C 1
ATOM 786 O O . HIS A 1 99 ? -11.786 -2.001 18.957 1.00 94.06 99 HIS A O 1
ATOM 792 N N . CYS A 1 100 ? -10.996 -2.080 16.865 1.00 93.56 100 CYS A N 1
ATOM 793 C CA . CYS A 1 100 ? -12.167 -1.516 16.212 1.00 93.56 100 CYS A CA 1
ATOM 794 C C . CYS A 1 100 ? -12.284 -2.096 14.801 1.00 93.56 100 CYS A C 1
ATOM 796 O O . CYS A 1 100 ? -11.318 -2.624 14.253 1.00 93.56 100 CYS A O 1
ATOM 798 N N . ARG A 1 101 ? -13.473 -2.011 14.211 1.00 92.19 101 ARG A N 1
ATOM 799 C CA . ARG A 1 101 ? -13.719 -2.407 12.826 1.00 92.19 101 ARG A CA 1
ATOM 800 C C . ARG A 1 101 ? -13.466 -1.221 11.902 1.00 92.19 101 ARG A C 1
ATOM 802 O O . ARG A 1 101 ? -14.149 -0.202 12.018 1.00 92.19 101 ARG A O 1
ATOM 809 N N . ALA A 1 102 ? -12.513 -1.369 10.985 1.00 92.75 102 ALA A N 1
ATOM 810 C CA . ALA A 1 102 ? -12.228 -0.361 9.971 1.00 92.75 102 ALA A CA 1
ATOM 811 C C . ALA A 1 102 ? -13.477 -0.086 9.118 1.00 92.75 102 ALA A C 1
ATOM 813 O O . ALA A 1 102 ? -14.182 -1.013 8.715 1.00 92.75 102 ALA A O 1
ATOM 814 N N . GLN A 1 103 ? -13.748 1.191 8.849 1.00 90.62 103 GLN A N 1
ATOM 815 C CA . GLN A 1 103 ? -14.844 1.601 7.961 1.00 90.62 103 GLN A CA 1
ATOM 816 C C . GLN A 1 103 ? -14.459 1.504 6.478 1.00 90.62 103 GLN A C 1
ATOM 818 O O . GLN A 1 103 ? -15.329 1.487 5.608 1.00 90.62 103 GLN A O 1
ATOM 823 N N . GLN A 1 104 ? -13.157 1.440 6.197 1.00 90.69 104 GLN A N 1
ATOM 824 C CA . GLN A 1 104 ? -12.596 1.410 4.856 1.00 90.69 104 GLN A CA 1
ATOM 825 C C . GLN A 1 104 ? -11.657 0.210 4.709 1.00 90.69 104 GLN A C 1
ATOM 827 O O . GLN A 1 104 ? -10.748 0.003 5.515 1.00 90.69 104 GLN A O 1
ATOM 832 N N . SER A 1 105 ? -11.920 -0.571 3.664 1.00 92.50 105 SER A N 1
ATOM 833 C CA . SER A 1 105 ? -11.166 -1.736 3.219 1.00 92.50 105 SER A CA 1
ATOM 834 C C . SER A 1 105 ? -10.607 -1.409 1.841 1.00 92.50 105 SER A C 1
ATOM 836 O O . SER A 1 105 ? -11.386 -1.171 0.910 1.00 92.50 105 SER A O 1
ATOM 838 N N . LEU A 1 106 ? -9.282 -1.322 1.713 1.00 94.38 106 LEU A N 1
ATOM 839 C CA . LEU A 1 106 ? -8.640 -0.875 0.478 1.00 94.38 106 LEU A CA 1
ATOM 840 C C . LEU A 1 106 ? -7.449 -1.726 0.044 1.00 94.38 106 LEU A C 1
ATOM 842 O O . LEU A 1 106 ? -6.769 -2.372 0.839 1.00 94.38 106 LEU A O 1
ATOM 846 N N . VAL A 1 107 ? -7.169 -1.681 -1.250 1.00 97.62 107 VAL A N 1
ATOM 847 C CA . VAL A 1 107 ? -6.025 -2.340 -1.877 1.00 97.62 107 VAL A CA 1
ATOM 848 C C . VAL A 1 107 ? -5.102 -1.276 -2.456 1.00 97.62 107 VAL A C 1
ATOM 850 O O . VAL A 1 107 ? -5.533 -0.456 -3.262 1.00 97.62 107 VAL A O 1
ATOM 853 N N . VAL A 1 108 ? -3.823 -1.302 -2.085 1.00 98.38 108 VAL A N 1
ATOM 854 C CA . VAL A 1 108 ? -2.787 -0.444 -2.674 1.00 98.38 108 VAL A CA 1
ATOM 855 C C . VAL A 1 108 ? -2.031 -1.239 -3.729 1.00 98.38 108 VAL A C 1
ATOM 857 O O . VAL A 1 108 ? -1.339 -2.202 -3.410 1.00 98.38 108 VAL A O 1
ATOM 860 N N . LEU A 1 109 ? -2.157 -0.832 -4.987 1.00 98.56 109 LEU A N 1
ATOM 861 C CA . LEU A 1 109 ? -1.484 -1.443 -6.127 1.00 98.56 109 LEU A CA 1
ATOM 862 C C . LEU A 1 109 ? -0.233 -0.638 -6.468 1.00 98.56 109 LEU A C 1
ATOM 864 O O . LEU A 1 109 ? -0.329 0.555 -6.769 1.00 98.56 109 LEU A O 1
ATOM 868 N N . VAL A 1 110 ? 0.922 -1.302 -6.455 1.00 98.50 110 VAL A N 1
ATOM 869 C CA . VAL A 1 110 ? 2.226 -0.691 -6.727 1.00 98.50 110 VAL A CA 1
ATOM 870 C C . VAL A 1 110 ? 2.890 -1.419 -7.897 1.00 98.50 110 VAL A C 1
ATOM 872 O O . VAL A 1 110 ? 3.290 -2.574 -7.748 1.00 98.50 110 VAL A O 1
ATOM 875 N N . PRO A 1 111 ? 3.023 -0.788 -9.072 1.00 98.25 111 PRO A N 1
ATOM 876 C CA . PRO A 1 111 ? 3.706 -1.371 -10.206 1.00 98.25 111 PRO A CA 1
ATOM 877 C C . PRO A 1 111 ? 5.211 -1.271 -9.955 1.00 98.25 111 PRO A C 1
ATOM 879 O O . PRO A 1 111 ? 5.725 -0.215 -9.585 1.00 98.25 111 PRO A O 1
ATOM 882 N N . TYR A 1 112 ? 5.930 -2.367 -10.155 1.00 98.19 112 TYR A N 1
ATOM 883 C CA . TYR A 1 112 ? 7.306 -2.476 -9.695 1.00 98.19 112 TYR A CA 1
ATOM 884 C C . TYR A 1 112 ? 8.218 -3.123 -10.736 1.00 98.19 112 TYR A C 1
ATOM 886 O O . TYR A 1 112 ? 7.824 -4.046 -11.445 1.00 98.19 112 TYR A O 1
ATOM 894 N N . ARG A 1 113 ? 9.453 -2.619 -10.823 1.00 97.06 113 ARG A N 1
ATOM 895 C CA . ARG A 1 113 ? 10.581 -3.261 -11.507 1.00 97.06 113 ARG A CA 1
ATOM 896 C C . ARG A 1 113 ? 11.895 -2.635 -11.046 1.00 97.06 113 ARG A C 1
ATOM 898 O O . ARG A 1 113 ? 12.016 -1.412 -11.102 1.00 97.06 113 ARG A O 1
ATOM 905 N N . ASP A 1 114 ? 12.855 -3.450 -10.611 1.00 94.62 114 ASP A N 1
ATOM 906 C CA . ASP A 1 114 ? 14.254 -3.070 -10.331 1.00 94.62 114 ASP A CA 1
ATOM 907 C C . ASP A 1 114 ? 14.446 -1.802 -9.469 1.00 94.62 114 ASP A C 1
ATOM 909 O O . ASP A 1 114 ? 15.332 -0.979 -9.706 1.00 94.62 114 ASP A O 1
ATOM 913 N N . ARG A 1 115 ? 13.606 -1.607 -8.443 1.00 95.56 115 ARG A N 1
ATOM 914 C CA . ARG A 1 115 ? 13.621 -0.414 -7.567 1.00 95.56 115 ARG A CA 1
ATOM 915 C C . ARG A 1 115 ? 13.642 -0.774 -6.081 1.00 95.56 115 ARG A C 1
ATOM 917 O O . ARG A 1 115 ? 12.933 -0.174 -5.279 1.00 95.56 115 ARG A O 1
ATOM 924 N N . ALA A 1 116 ? 14.440 -1.771 -5.696 1.00 96.69 116 ALA A N 1
ATOM 925 C CA . ALA A 1 116 ? 14.437 -2.351 -4.343 1.00 96.69 116 ALA A CA 1
ATOM 926 C C . ALA A 1 116 ? 14.594 -1.310 -3.222 1.00 96.69 116 ALA A C 1
ATO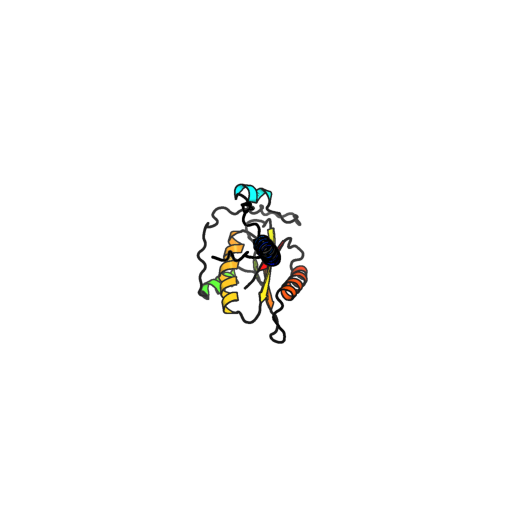M 928 O O . ALA A 1 116 ? 13.876 -1.361 -2.228 1.00 96.69 116 ALA A O 1
ATOM 929 N N . MET A 1 117 ? 15.465 -0.314 -3.409 1.00 97.06 117 MET A N 1
ATOM 930 C CA . MET A 1 117 ? 15.636 0.766 -2.434 1.00 97.06 117 MET A CA 1
ATOM 931 C C . MET A 1 117 ? 14.381 1.641 -2.295 1.00 97.06 117 MET A C 1
ATOM 933 O O . MET A 1 117 ? 14.007 1.980 -1.174 1.00 97.06 117 MET A O 1
ATOM 937 N N . HIS A 1 118 ? 13.724 2.007 -3.402 1.00 97.44 118 HIS A N 1
ATOM 938 C CA . HIS A 1 118 ? 12.479 2.781 -3.341 1.00 97.44 118 HIS A CA 1
ATOM 939 C C . HIS A 1 118 ? 11.363 1.962 -2.707 1.00 97.44 118 HIS A C 1
ATOM 941 O O . HIS A 1 118 ? 10.675 2.479 -1.841 1.00 97.44 118 HIS A O 1
ATOM 947 N N . LEU A 1 119 ? 11.264 0.667 -3.021 1.00 97.69 119 LEU A N 1
ATOM 948 C CA . LEU A 1 119 ? 10.291 -0.222 -2.389 1.00 97.69 119 LEU A CA 1
ATOM 949 C C . LEU A 1 119 ? 10.499 -0.317 -0.873 1.00 97.69 119 LEU A C 1
ATOM 951 O O . LEU A 1 119 ? 9.544 -0.197 -0.112 1.00 97.69 119 LEU A O 1
ATOM 955 N N . ALA A 1 120 ? 11.742 -0.470 -0.418 1.00 97.56 120 ALA A N 1
ATOM 956 C CA . ALA A 1 120 ? 12.054 -0.489 1.007 1.00 97.56 120 ALA A CA 1
ATOM 957 C C . ALA A 1 120 ? 11.674 0.835 1.695 1.00 97.56 120 ALA A C 1
ATOM 959 O O . ALA A 1 120 ? 11.079 0.828 2.772 1.00 97.56 120 ALA A O 1
ATOM 960 N N . LEU A 1 121 ? 11.961 1.980 1.063 1.00 97.75 121 LEU A N 1
ATOM 961 C CA . LEU A 1 121 ? 11.532 3.288 1.563 1.00 97.75 121 LEU A CA 1
ATOM 962 C C . LEU A 1 121 ? 10.006 3.434 1.550 1.00 97.75 121 LEU A C 1
ATOM 964 O O . LEU A 1 121 ? 9.447 3.945 2.516 1.00 97.75 121 LEU A O 1
ATOM 968 N N . PHE A 1 122 ? 9.335 2.978 0.497 1.00 97.81 122 PHE A N 1
ATOM 969 C CA . PHE A 1 122 ? 7.885 2.996 0.365 1.00 97.81 122 PHE A CA 1
ATOM 970 C C . PHE A 1 122 ? 7.238 2.217 1.513 1.00 97.81 122 PHE A C 1
ATOM 972 O O . PHE A 1 122 ? 6.475 2.799 2.280 1.00 97.81 122 PHE A O 1
ATOM 979 N N . LEU A 1 12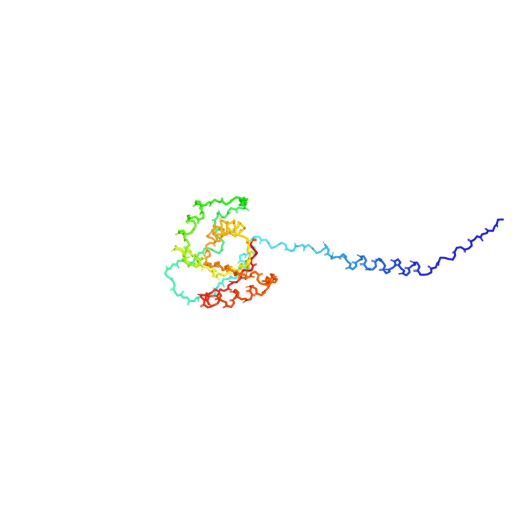3 ? 7.615 0.951 1.717 1.00 97.31 123 LEU A N 1
ATOM 980 C CA . LEU A 1 123 ? 7.058 0.105 2.778 1.00 97.31 123 LEU A CA 1
ATOM 981 C C . LEU A 1 123 ? 7.324 0.686 4.173 1.00 97.31 123 LEU A C 1
ATOM 983 O O . LEU A 1 123 ? 6.423 0.714 5.010 1.00 97.31 123 LEU A O 1
ATOM 987 N N . GLN A 1 124 ? 8.525 1.230 4.397 1.00 97.12 124 GLN A N 1
ATOM 988 C CA . GLN A 1 124 ? 8.903 1.867 5.661 1.00 97.12 124 GLN A CA 1
ATOM 989 C C . GLN A 1 124 ? 7.976 3.028 6.055 1.00 97.12 124 GLN A C 1
ATOM 991 O O . GLN A 1 124 ? 7.772 3.264 7.244 1.00 97.12 124 GLN A O 1
ATOM 996 N N . HIS A 1 125 ? 7.445 3.778 5.087 1.00 96.69 125 HIS A N 1
ATOM 997 C CA . HIS A 1 125 ? 6.590 4.937 5.364 1.00 96.69 125 HIS A CA 1
ATOM 998 C C . HIS A 1 125 ? 5.104 4.615 5.232 1.00 96.69 125 HIS A C 1
ATOM 1000 O O . HIS A 1 125 ? 4.304 5.090 6.037 1.00 96.69 125 HIS A O 1
ATOM 1006 N N . MET A 1 126 ? 4.732 3.811 4.239 1.00 97.38 126 MET A N 1
ATOM 1007 C CA . MET A 1 126 ? 3.335 3.557 3.911 1.00 97.38 126 MET A CA 1
ATOM 1008 C C . MET A 1 126 ? 2.645 2.671 4.931 1.00 97.38 126 MET A C 1
ATOM 1010 O O . MET A 1 126 ? 1.487 2.932 5.240 1.00 97.38 126 MET A O 1
ATOM 1014 N N . HIS A 1 127 ? 3.339 1.687 5.511 1.00 97.06 127 HIS A N 1
ATOM 1015 C CA . HIS A 1 127 ? 2.734 0.871 6.560 1.00 97.06 127 HIS A CA 1
ATOM 1016 C C . HIS A 1 127 ? 2.332 1.720 7.780 1.00 97.06 127 HIS A C 1
ATOM 1018 O O . HIS A 1 127 ? 1.136 1.759 8.073 1.00 97.06 127 HIS A O 1
ATOM 1024 N N . PRO A 1 128 ? 3.236 2.487 8.428 1.00 95.75 128 PRO A N 1
ATOM 1025 C CA . PRO A 1 128 ? 2.846 3.366 9.534 1.00 95.75 128 PRO A CA 1
ATOM 1026 C C . PRO A 1 128 ? 1.800 4.416 9.144 1.00 95.75 128 PRO A C 1
ATOM 1028 O O . PRO A 1 128 ? 0.887 4.701 9.920 1.00 95.75 128 PRO A O 1
ATOM 1031 N N . PHE A 1 129 ? 1.905 4.982 7.936 1.00 95.56 129 PHE A N 1
ATOM 1032 C CA . PHE A 1 129 ? 0.947 5.967 7.436 1.00 95.56 129 PHE A CA 1
ATOM 1033 C C . PHE A 1 129 ? -0.473 5.388 7.356 1.00 95.56 129 PHE A C 1
ATOM 1035 O O . PHE A 1 129 ? -1.394 5.957 7.941 1.00 95.56 129 PHE A O 1
ATOM 1042 N N . LEU A 1 130 ? -0.649 4.230 6.716 1.00 96.00 130 LEU A N 1
ATOM 1043 C CA . LEU A 1 130 ? -1.954 3.578 6.567 1.00 96.00 130 LEU A CA 1
ATOM 1044 C C . LEU A 1 130 ? -2.476 3.006 7.896 1.00 96.00 130 LEU A C 1
ATOM 1046 O O . LEU A 1 130 ? -3.672 3.073 8.171 1.00 96.00 130 LEU A O 1
ATOM 1050 N N . GLN A 1 131 ? -1.590 2.497 8.758 1.00 95.62 131 GLN A N 1
ATOM 1051 C CA . GLN A 1 131 ? -1.951 2.015 10.098 1.00 95.62 131 GLN A CA 1
ATOM 1052 C C . GLN A 1 131 ? -2.507 3.136 10.980 1.00 95.62 131 GLN A C 1
ATOM 1054 O O . GLN A 1 131 ? -3.507 2.941 11.672 1.00 95.62 131 GLN A O 1
ATOM 1059 N N . SER A 1 132 ? -1.900 4.328 10.921 1.00 94.62 132 SER A N 1
ATOM 1060 C CA . SER A 1 132 ? -2.363 5.496 11.682 1.00 94.62 132 SER A CA 1
ATOM 1061 C C . SER A 1 132 ? -3.777 5.944 11.295 1.00 94.62 132 SER A C 1
ATOM 1063 O O . SER A 1 132 ? -4.475 6.541 12.110 1.00 94.62 132 SER A O 1
ATOM 1065 N N . GLN A 1 133 ? -4.219 5.599 10.081 1.00 93.88 133 GLN A N 1
ATOM 1066 C CA . GLN A 1 133 ? -5.554 5.885 9.554 1.00 93.88 133 GLN A CA 1
ATOM 1067 C C . GLN A 1 133 ? -6.603 4.821 9.936 1.00 93.88 133 GLN A C 1
ATOM 1069 O O . GLN A 1 133 ? -7.762 4.960 9.565 1.00 93.88 133 GLN A O 1
ATOM 1074 N N . LEU A 1 134 ? -6.226 3.777 10.691 1.00 94.69 134 LEU A N 1
ATOM 1075 C CA . LEU A 1 134 ? -7.119 2.694 11.144 1.00 94.69 134 LEU A CA 1
ATOM 1076 C C . LEU A 1 134 ? -7.853 1.964 10.000 1.00 94.69 134 LEU A C 1
ATOM 1078 O O . LEU A 1 134 ? -9.004 1.547 10.140 1.00 94.69 134 LEU A O 1
ATOM 1082 N N . LEU A 1 135 ? -7.167 1.787 8.871 1.00 94.94 135 LEU A N 1
ATOM 1083 C CA . LEU A 1 135 ? -7.688 1.126 7.672 1.00 94.94 135 LEU A CA 1
ATOM 1084 C C . LEU A 1 135 ? -7.539 -0.402 7.742 1.00 94.94 135 LEU A C 1
ATOM 1086 O O . LEU A 1 135 ? -6.589 -0.906 8.337 1.00 94.94 135 LEU A O 1
ATOM 1090 N N . ASP A 1 136 ? -8.421 -1.145 7.068 1.00 95.44 136 ASP A N 1
ATOM 1091 C CA . ASP A 1 136 ? -8.105 -2.508 6.617 1.00 95.44 136 ASP A CA 1
ATOM 1092 C C . ASP A 1 136 ? -7.480 -2.392 5.226 1.00 95.44 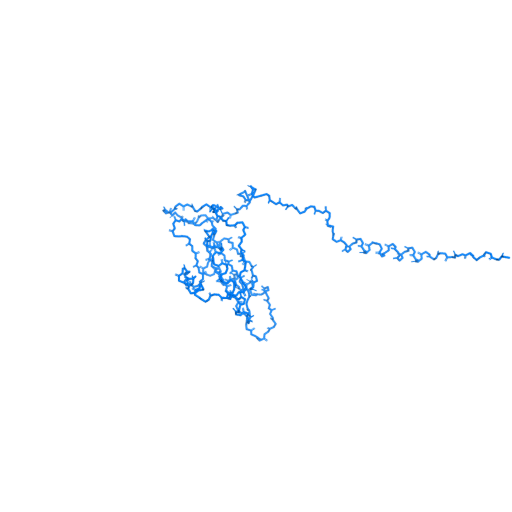136 ASP A C 1
ATOM 1094 O O . ASP A 1 136 ? -8.149 -1.993 4.275 1.00 95.44 136 ASP A O 1
ATOM 1098 N N . TYR A 1 137 ? -6.194 -2.700 5.081 1.00 97.19 137 TYR A N 1
ATOM 1099 C CA . TYR A 1 137 ? -5.515 -2.551 3.796 1.00 97.19 137 TYR A CA 1
ATOM 1100 C C . TYR A 1 137 ? -4.628 -3.740 3.447 1.00 97.19 137 TYR A C 1
ATOM 1102 O O . TYR A 1 137 ? -4.170 -4.469 4.323 1.00 97.19 137 TYR A O 1
ATOM 1110 N N . SER A 1 138 ? -4.380 -3.916 2.151 1.00 97.50 138 SER A N 1
ATOM 1111 C CA . SER A 1 138 ? -3.345 -4.803 1.609 1.00 97.50 138 SER A CA 1
ATOM 1112 C C . SER A 1 138 ? -2.507 -4.058 0.578 1.00 97.50 138 SER A C 1
ATOM 1114 O O . SER A 1 138 ? -3.052 -3.307 -0.231 1.00 97.50 138 SER A O 1
ATOM 1116 N N . ILE A 1 139 ? -1.194 -4.287 0.582 1.00 98.25 139 ILE A N 1
ATOM 1117 C CA . ILE A 1 139 ? -0.272 -3.742 -0.422 1.00 98.25 139 ILE A CA 1
ATOM 1118 C C . ILE A 1 139 ? 0.131 -4.853 -1.393 1.00 98.25 139 ILE A C 1
ATOM 1120 O O . ILE A 1 139 ? 0.732 -5.843 -0.986 1.00 98.25 139 ILE A O 1
ATOM 1124 N N . TYR A 1 140 ? -0.148 -4.656 -2.679 1.00 97.94 140 TYR A N 1
ATOM 1125 C CA . TYR A 1 140 ? 0.238 -5.562 -3.757 1.00 97.94 140 TYR A CA 1
ATOM 1126 C C . TYR A 1 140 ? 1.352 -4.939 -4.589 1.00 97.94 140 TYR A C 1
ATOM 1128 O O . TYR A 1 140 ? 1.159 -3.915 -5.252 1.00 97.94 140 TYR A O 1
ATOM 1136 N N . ILE A 1 141 ? 2.513 -5.590 -4.578 1.00 98.12 141 ILE A N 1
ATOM 1137 C CA . ILE A 1 141 ? 3.640 -5.244 -5.440 1.00 98.12 141 ILE A CA 1
ATOM 1138 C C . ILE A 1 141 ? 3.516 -6.060 -6.726 1.00 98.12 141 ILE A C 1
ATOM 1140 O O . ILE A 1 141 ? 3.660 -7.280 -6.714 1.00 98.12 141 ILE A O 1
ATOM 1144 N N . VAL A 1 142 ? 3.219 -5.387 -7.836 1.00 98.00 142 VAL A N 1
ATOM 1145 C CA . VAL A 1 142 ? 3.021 -6.016 -9.145 1.00 98.00 142 VAL A CA 1
ATOM 1146 C C . VAL A 1 142 ? 4.305 -5.881 -9.951 1.00 98.00 142 VAL A C 1
ATOM 1148 O O . VAL A 1 142 ? 4.548 -4.861 -10.602 1.00 98.00 142 VAL A O 1
ATOM 1151 N N . GLU A 1 143 ? 5.148 -6.904 -9.868 1.00 97.19 143 GLU A N 1
ATOM 1152 C CA . GLU A 1 143 ? 6.456 -6.924 -10.513 1.00 97.19 143 GLU A CA 1
ATOM 1153 C C . GLU A 1 143 ? 6.371 -7.292 -12.000 1.00 97.19 143 GLU A C 1
ATOM 1155 O O . GLU A 1 143 ? 5.706 -8.254 -12.389 1.00 97.19 143 GLU A O 1
ATOM 1160 N N . GLN A 1 144 ? 7.067 -6.529 -12.844 1.00 96.62 144 GLN A N 1
ATOM 1161 C CA . GLN A 1 144 ? 7.217 -6.831 -14.263 1.00 96.62 144 GLN A CA 1
ATOM 1162 C C . GLN A 1 144 ? 8.590 -7.432 -14.554 1.00 96.62 144 GLN A C 1
ATOM 1164 O O . GLN A 1 144 ? 9.607 -6.865 -14.157 1.00 96.62 144 GLN A O 1
ATOM 1169 N N . SER A 1 145 ? 8.623 -8.504 -15.351 1.00 94.44 145 SER A N 1
ATOM 1170 C CA . SER A 1 145 ? 9.871 -9.056 -15.885 1.00 94.44 145 SER A CA 1
ATOM 1171 C C . SER A 1 145 ? 10.640 -8.040 -16.748 1.00 94.44 145 SER A C 1
ATOM 1173 O O . SER A 1 145 ? 10.080 -7.096 -17.322 1.00 94.44 145 SER A O 1
ATOM 1175 N N . ALA A 1 146 ? 11.956 -8.236 -16.847 1.00 91.38 146 ALA A N 1
ATOM 1176 C CA . ALA A 1 146 ? 12.863 -7.347 -17.576 1.00 91.38 146 ALA A CA 1
ATOM 1177 C C . ALA A 1 146 ? 12.782 -7.483 -19.113 1.00 91.38 146 ALA A C 1
ATOM 1179 O O . ALA A 1 146 ? 13.437 -6.731 -19.827 1.00 91.38 146 ALA A O 1
ATOM 1180 N N . GLU A 1 147 ? 11.987 -8.422 -19.634 1.00 91.75 147 GLU A N 1
ATOM 1181 C CA . GLU A 1 147 ? 11.959 -8.778 -21.063 1.00 91.75 147 GLU A CA 1
ATOM 1182 C C . GLU A 1 147 ? 11.363 -7.693 -21.972 1.00 91.75 147 GLU A C 1
ATOM 1184 O O . GLU A 1 147 ? 11.661 -7.634 -23.165 1.00 91.75 147 GLU A O 1
ATOM 1189 N N . HIS A 1 148 ? 10.491 -6.847 -21.428 1.00 92.62 148 HIS A N 1
ATOM 1190 C CA . HIS A 1 148 ? 9.724 -5.863 -22.191 1.00 92.62 148 HIS A CA 1
ATOM 1191 C C . HIS A 1 148 ? 9.785 -4.485 -21.545 1.00 92.62 148 HIS A C 1
ATOM 1193 O O . HIS A 1 148 ? 10.119 -4.352 -20.369 1.00 92.62 148 HIS A O 1
ATOM 1199 N N . ASP A 1 149 ? 9.394 -3.447 -22.280 1.00 95.94 149 ASP A N 1
ATOM 1200 C CA . ASP A 1 149 ? 9.275 -2.098 -21.730 1.00 95.94 149 ASP A CA 1
ATOM 1201 C C . ASP A 1 149 ? 8.300 -2.041 -20.552 1.00 95.94 149 ASP A C 1
ATOM 1203 O O . ASP A 1 149 ? 7.317 -2.786 -20.482 1.00 95.94 149 ASP A O 1
ATOM 1207 N N . PHE A 1 150 ? 8.582 -1.146 -19.603 1.00 96.12 150 PHE A N 1
ATOM 1208 C CA . PHE A 1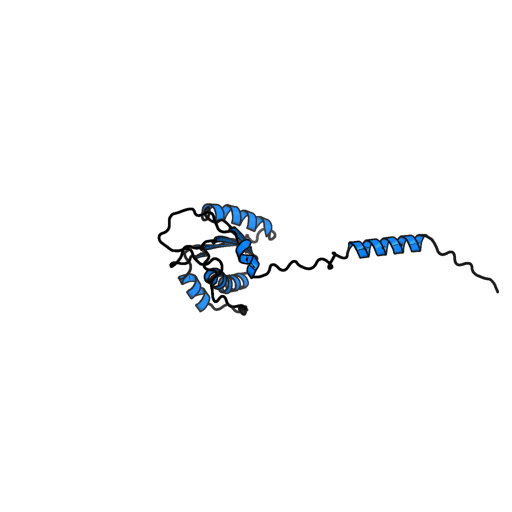 150 ? 7.759 -1.009 -18.407 1.00 96.12 150 PHE A CA 1
ATOM 1209 C C . PHE A 1 150 ? 6.366 -0.499 -18.777 1.00 96.12 150 PHE A C 1
ATOM 1211 O O . PHE A 1 150 ? 6.227 0.596 -19.321 1.00 96.12 150 PHE A O 1
ATOM 1218 N N . ASN A 1 151 ? 5.326 -1.260 -18.446 1.00 96.69 151 ASN A N 1
ATOM 1219 C CA . ASN A 1 151 ? 3.948 -0.890 -18.735 1.00 96.69 151 ASN A CA 1
ATOM 1220 C C . ASN A 1 151 ? 3.160 -0.689 -17.440 1.00 96.69 151 ASN A C 1
ATOM 1222 O O . ASN A 1 151 ? 2.448 -1.575 -16.967 1.00 96.69 151 ASN A O 1
ATOM 1226 N N . ARG A 1 152 ? 3.265 0.528 -16.896 1.00 96.75 152 ARG A N 1
ATOM 1227 C CA . ARG A 1 152 ? 2.616 0.939 -15.645 1.00 96.75 152 ARG A CA 1
ATOM 1228 C C . ARG A 1 152 ? 1.108 0.659 -15.633 1.00 96.75 152 ARG A C 1
ATOM 1230 O O . ARG A 1 152 ? 0.601 0.093 -14.670 1.00 96.75 152 ARG A O 1
ATOM 1237 N N . ALA A 1 153 ? 0.397 1.027 -16.700 1.00 97.69 153 ALA A N 1
ATOM 1238 C CA . ALA A 1 153 ? -1.054 0.854 -16.784 1.00 97.69 153 ALA A CA 1
ATOM 1239 C C . ALA A 1 153 ? -1.457 -0.628 -16.819 1.00 97.69 153 ALA A C 1
ATOM 1241 O O . ALA A 1 153 ? -2.406 -1.035 -16.152 1.00 97.69 153 ALA A O 1
ATOM 1242 N N . LYS A 1 154 ? -0.703 -1.458 -17.549 1.00 97.62 154 LYS A N 1
ATOM 1243 C CA . LYS A 1 154 ? -0.940 -2.904 -17.592 1.00 97.62 154 LYS A CA 1
ATOM 1244 C C . LYS A 1 154 ? -0.749 -3.544 -16.217 1.00 97.62 154 LYS A C 1
ATOM 1246 O O . LYS A 1 154 ? -1.572 -4.366 -15.832 1.00 97.62 154 LYS A O 1
ATOM 1251 N N . LEU A 1 155 ? 0.288 -3.155 -15.475 1.00 98.06 155 LEU A N 1
ATOM 1252 C CA . LEU A 1 155 ? 0.538 -3.679 -14.127 1.00 98.06 155 LEU A CA 1
ATOM 1253 C C . LEU A 1 155 ? -0.568 -3.293 -13.144 1.00 98.06 155 LEU A C 1
ATOM 1255 O O . LEU A 1 155 ? -0.979 -4.127 -12.348 1.00 98.06 155 LEU A O 1
ATOM 1259 N N . PHE A 1 156 ? -1.118 -2.081 -13.242 1.00 98.50 156 PHE A N 1
ATOM 1260 C CA . PHE A 1 156 ? -2.294 -1.707 -12.455 1.00 98.50 156 PHE A CA 1
ATOM 1261 C C . PHE A 1 156 ? -3.513 -2.579 -12.766 1.00 98.50 156 PHE A C 1
ATOM 1263 O O . PHE A 1 156 ? -4.158 -3.064 -11.841 1.00 98.50 156 PHE A O 1
ATOM 1270 N N . ASN A 1 157 ? -3.798 -2.835 -14.045 1.00 98.31 157 ASN A N 1
ATOM 1271 C CA . ASN A 1 157 ? -4.918 -3.695 -14.434 1.00 98.31 157 ASN A CA 1
ATOM 1272 C C . ASN A 1 157 ? -4.726 -5.143 -13.958 1.00 98.31 157 ASN A C 1
ATOM 1274 O O . ASN A 1 157 ? -5.669 -5.751 -13.460 1.00 98.31 157 ASN A O 1
ATOM 1278 N N . ILE A 1 158 ? -3.508 -5.683 -14.083 1.00 98.12 158 ILE A N 1
ATOM 1279 C CA . ILE A 1 158 ? -3.162 -7.013 -13.563 1.00 98.12 158 ILE A CA 1
ATOM 1280 C C . ILE A 1 158 ? -3.359 -7.038 -12.046 1.00 98.12 158 ILE A C 1
ATOM 1282 O O . ILE A 1 158 ? -4.078 -7.891 -11.541 1.00 98.12 158 ILE A O 1
ATOM 1286 N N . GLY A 1 159 ? -2.782 -6.067 -11.333 1.00 98.00 159 GLY A N 1
ATOM 1287 C CA . GLY A 1 159 ? -2.903 -5.955 -9.883 1.00 98.00 159 GLY A CA 1
ATOM 1288 C C . GLY A 1 159 ? -4.348 -5.877 -9.409 1.00 98.00 159 GLY A C 1
ATOM 1289 O O . GLY A 1 159 ? -4.698 -6.534 -8.440 1.00 98.00 159 GLY A O 1
ATOM 1290 N N . PHE A 1 160 ? -5.201 -5.130 -10.112 1.00 98.00 160 PHE A N 1
ATOM 1291 C CA . PHE A 1 160 ? -6.627 -5.036 -9.804 1.00 98.00 160 PHE A CA 1
ATOM 1292 C C . PHE A 1 160 ? -7.327 -6.396 -9.906 1.00 98.00 160 PHE A C 1
ATOM 1294 O O . PHE A 1 160 ? -8.017 -6.807 -8.977 1.00 98.00 160 PHE A O 1
ATOM 1301 N N . VAL A 1 161 ? -7.117 -7.118 -11.012 1.00 98.00 161 VAL A N 1
ATOM 1302 C CA . VAL A 1 161 ? -7.735 -8.435 -11.232 1.00 98.00 161 VAL A CA 1
ATOM 1303 C C . VAL A 1 161 ? -7.220 -9.474 -10.237 1.00 98.00 161 VAL A C 1
ATOM 1305 O O . VAL A 1 161 ? -8.011 -10.262 -9.726 1.00 98.00 161 VAL A O 1
ATOM 1308 N N . GLU A 1 162 ? -5.918 -9.484 -9.947 1.00 97.50 162 GLU A N 1
ATOM 1309 C CA . GLU A 1 162 ? -5.331 -10.427 -8.990 1.00 97.50 162 GLU A CA 1
ATOM 1310 C C . GLU A 1 162 ? -5.761 -10.120 -7.555 1.00 97.50 162 GLU A C 1
ATOM 1312 O O . GLU A 1 162 ? -6.200 -11.021 -6.845 1.00 97.50 162 GLU A O 1
ATOM 1317 N N . ALA A 1 163 ? -5.735 -8.851 -7.141 1.00 96.56 163 ALA A N 1
ATOM 1318 C CA . ALA A 1 163 ? -6.149 -8.469 -5.798 1.00 96.56 163 ALA A CA 1
ATOM 1319 C C . ALA A 1 163 ? -7.626 -8.781 -5.531 1.00 96.56 163 ALA A C 1
ATOM 1321 O O . ALA A 1 163 ? -7.960 -9.169 -4.419 1.00 96.56 163 ALA A O 1
ATOM 1322 N N . LEU A 1 164 ? -8.512 -8.691 -6.530 1.00 95.44 164 LEU A N 1
ATOM 1323 C CA . LEU A 1 164 ? -9.922 -9.073 -6.373 1.00 95.44 164 LEU A CA 1
ATOM 1324 C C . LEU A 1 164 ? -10.131 -10.550 -6.007 1.00 95.44 164 LEU A C 1
ATOM 1326 O O . LEU A 1 164 ? -11.169 -10.880 -5.435 1.00 95.44 164 LEU A O 1
ATOM 1330 N N . LYS A 1 165 ? -9.178 -11.439 -6.317 1.00 95.38 165 LYS A N 1
ATOM 1331 C CA . LYS A 1 165 ? -9.277 -12.865 -5.963 1.00 95.38 165 LYS A CA 1
ATOM 1332 C C . LYS A 1 165 ? -9.146 -13.089 -4.457 1.00 95.38 165 LYS A C 1
ATOM 1334 O O . LYS A 1 165 ? -9.845 -13.937 -3.911 1.00 95.38 165 LYS A O 1
ATOM 1339 N N . ASP A 1 166 ? -8.300 -12.298 -3.801 1.00 92.25 166 ASP A N 1
ATOM 1340 C CA . ASP A 1 166 ? -8.008 -12.416 -2.366 1.00 92.25 166 ASP A CA 1
ATOM 1341 C C . ASP A 1 166 ? -8.773 -11.382 -1.519 1.00 92.25 166 ASP A C 1
ATOM 1343 O O . ASP A 1 166 ? -9.101 -11.626 -0.359 1.00 92.25 166 ASP A O 1
ATOM 1347 N N . ARG A 1 167 ? -9.033 -10.204 -2.097 1.00 93.00 167 ARG A N 1
ATOM 1348 C CA . ARG A 1 167 ? -9.628 -9.012 -1.474 1.00 93.00 167 ARG A CA 1
ATOM 1349 C C . ARG A 1 167 ? -10.905 -8.589 -2.196 1.00 93.00 167 ARG A C 1
ATOM 1351 O O . ARG A 1 167 ? -11.118 -7.411 -2.471 1.00 93.00 167 ARG A O 1
ATOM 1358 N N . GLY A 1 168 ? -11.778 -9.552 -2.491 1.00 88.94 168 GLY A N 1
ATOM 1359 C CA . GLY A 1 168 ? -13.104 -9.283 -3.063 1.00 88.94 168 GLY A CA 1
ATOM 1360 C C . GLY A 1 168 ? -14.016 -8.448 -2.147 1.00 88.94 168 GLY A C 1
ATOM 1361 O O . GLY A 1 168 ? -15.020 -7.910 -2.601 1.00 88.94 168 GLY A O 1
ATOM 1362 N N . ASP A 1 169 ? -13.654 -8.320 -0.867 1.00 88.75 169 ASP A N 1
ATOM 1363 C CA . ASP A 1 169 ? -14.296 -7.479 0.144 1.00 88.75 169 ASP A CA 1
ATOM 1364 C C . ASP A 1 169 ? -13.781 -6.027 0.167 1.00 88.75 169 ASP A C 1
ATOM 1366 O O . ASP A 1 169 ? -14.356 -5.180 0.855 1.00 88.75 169 ASP A O 1
ATOM 1370 N N . ALA A 1 170 ? -12.692 -5.715 -0.545 1.00 91.44 170 ALA A N 1
ATOM 1371 C CA . ALA A 1 170 ? -12.166 -4.358 -0.612 1.00 91.44 170 ALA A CA 1
ATOM 1372 C C . ALA A 1 170 ? -13.092 -3.455 -1.434 1.00 91.44 170 ALA A C 1
ATOM 1374 O O . ALA A 1 170 ? -13.469 -3.778 -2.559 1.00 91.44 170 ALA A O 1
ATOM 1375 N N . CYS A 1 171 ? -13.427 -2.285 -0.890 1.00 91.31 171 CYS A N 1
ATOM 1376 C CA . CYS A 1 171 ? -14.307 -1.331 -1.563 1.00 91.31 171 CYS A CA 1
ATOM 1377 C C . CYS A 1 171 ? -13.548 -0.206 -2.282 1.00 91.31 171 CYS A C 1
ATOM 1379 O O . CYS A 1 171 ? -14.166 0.598 -2.976 1.00 91.31 171 CYS A O 1
ATOM 1381 N N . CYS A 1 172 ? -12.224 -0.125 -2.112 1.00 93.31 172 CYS A N 1
ATOM 1382 C CA . CYS A 1 172 ? -11.394 0.936 -2.669 1.00 93.31 172 CYS A CA 1
ATOM 1383 C C . CYS A 1 172 ? -10.063 0.392 -3.207 1.00 93.31 172 CYS A C 1
ATOM 1385 O O . CYS A 1 172 ? -9.456 -0.505 -2.622 1.00 93.31 172 CYS A O 1
ATOM 1387 N N . PHE A 1 173 ? -9.592 0.974 -4.310 1.00 96.12 173 PHE A N 1
ATOM 1388 C CA . PHE A 1 173 ? -8.308 0.657 -4.928 1.00 96.12 173 PHE A CA 1
ATOM 1389 C C . PHE A 1 173 ? -7.483 1.932 -5.083 1.00 96.12 173 PHE A C 1
ATOM 1391 O O . PHE A 1 173 ? -7.942 2.921 -5.653 1.00 96.12 173 PHE A O 1
ATOM 1398 N N . VAL A 1 174 ? -6.249 1.891 -4.593 1.00 97.56 174 VAL A N 1
ATOM 1399 C CA . VAL A 1 174 ? -5.286 2.989 -4.649 1.00 97.56 174 VAL A CA 1
ATOM 1400 C C . VAL A 1 174 ? -4.170 2.601 -5.607 1.00 97.56 174 VAL A C 1
ATOM 1402 O O . VAL A 1 174 ? -3.449 1.634 -5.379 1.00 97.56 174 VAL A O 1
ATOM 1405 N N . PHE A 1 175 ? -4.003 3.376 -6.674 1.00 97.94 175 PHE A N 1
ATOM 1406 C CA . PHE A 1 175 ? -2.928 3.193 -7.645 1.00 97.94 175 PHE A CA 1
ATOM 1407 C C . PHE A 1 175 ? -1.749 4.092 -7.268 1.00 97.94 175 PHE A C 1
ATOM 1409 O O . PHE A 1 175 ? -1.823 5.311 -7.426 1.00 97.94 175 PHE A O 1
ATOM 1416 N N . HIS A 1 176 ? -0.662 3.505 -6.768 1.00 98.00 176 HIS A N 1
ATOM 1417 C CA . HIS A 1 176 ? 0.472 4.251 -6.221 1.00 98.00 176 HIS A CA 1
ATOM 1418 C C . HIS A 1 176 ? 1.777 3.897 -6.951 1.00 98.00 176 HIS A C 1
ATOM 1420 O O . HIS A 1 176 ? 1.949 2.768 -7.393 1.00 98.00 176 HIS A O 1
ATOM 1426 N N . ASP A 1 177 ? 2.685 4.862 -7.125 1.00 95.50 177 ASP A N 1
ATOM 1427 C CA . ASP A 1 177 ? 4.037 4.601 -7.661 1.00 95.50 177 ASP A CA 1
ATOM 1428 C C . ASP A 1 177 ? 4.997 4.154 -6.542 1.00 95.50 177 ASP A C 1
ATOM 1430 O O . ASP A 1 177 ? 4.697 4.346 -5.367 1.00 95.50 177 ASP A O 1
ATOM 1434 N N . VAL A 1 178 ? 6.141 3.558 -6.873 1.00 92.25 178 VAL A N 1
ATOM 1435 C CA . VAL A 1 178 ? 7.142 3.126 -5.876 1.00 92.25 178 VAL A CA 1
ATOM 1436 C C . VAL A 1 178 ? 8.190 4.191 -5.575 1.00 92.25 178 VAL A C 1
ATOM 1438 O O . VAL A 1 178 ? 8.731 4.789 -6.536 1.00 92.25 178 VAL A O 1
#

pLDDT: mean 85.09, std 15.65, range [33.47, 98.56]